Protein AF-A0A8D8I9Q1-F1 (afdb_monomer)

Foldseek 3Di:
DQWAWEAFLVGDIDIGDVLLLVLQPQVVCCCPVVVPDRDDPDYHYDNLGHPVLVVLSSVVSVVCSPPDDPDPVCPPDPPDPVPDDPVVVVSCPDDPVSNVSNCVSCVSRVNVVSND

Radius of gyration: 14.46 Å; Cα contacts (8 Å, |Δi|>4): 130; chains: 1; bounding box: 32×29×38 Å

Sequence (116 aa):
MPNIKLQSSDGEVFDTDVQIAKCSGTIKTMLEDLGMDEGEDEVVPLPNVNSAILRKVLQWATYHKDDPAPAEDDENKEKRTDDISSWDADFLKVDQGTLFELILAANYLDIKGLLD

Mean predicted aligned error: 5.94 Å

Solvent-accessible surface area (backbone atoms only — not comparable to full-atom values): 6845 Å² total; per-residue (Å²): 129,58,47,43,37,39,25,23,50,79,64,49,72,44,82,41,48,44,68,38,49,45,51,20,49,51,54,34,49,47,40,70,73,68,63,57,61,84,66,60,93,62,65,50,77,37,76,84,32,43,50,75,53,47,54,50,52,51,53,52,26,59,72,51,56,83,55,81,77,80,59,87,79,58,83,79,55,87,81,52,89,83,76,62,51,75,65,54,57,58,70,66,69,60,57,73,66,60,51,52,51,44,42,54,39,20,61,72,34,41,21,62,86,72,57,109

Nearest PDB structures (foldseek):
  5k35-assembly1_B  TM=9.640E-01  e=8.794E-14  Homo sapiens
  8ubt-assembly1_B  TM=9.624E-01  e=1.619E-13  Homo sapiens
  9jkb-assembly1_B  TM=9.336E-01  e=8.419E-13  Homo sapiens
  8ubu-assembly1_G  TM=9.428E-01  e=3.283E-11  Homo sapiens
  5xyl-assembly1_A  TM=7.711E-01  e=1.372E-12  Homo sapiens

InterPro domains:
  IPR001232 S-phase kinase-associated protein 1-like [SM00512] (1-111)
  IPR011333 SKP1/BTB/POZ domain superfamily [G3DSA:3.30.710.10] (2-116)
  IPR011333 SKP1/BTB/POZ domain superfamily [SSF54695] (3-69)
  IPR016073 SKP1 component, POZ domain [PF03931] (3-66)
  IPR016897 S-phase kinase-associated protein 1 [PIRSF028729] (3-116)
  IPR016897 S-phase kinase-associated protein 1 [PTHR11165] (4-116)
  IPR036296 SKP1-like, dimerisation domain superfamily [SSF81382] (81-116)

Organism: Culex pipiens (NCBI:txid7175)

Structure (mmCIF, N/CA/C/O backbone):
data_AF-A0A8D8I9Q1-F1
#
_entry.id   AF-A0A8D8I9Q1-F1
#
loop_
_atom_site.group_PDB
_atom_site.id
_atom_site.type_symbol
_atom_site.label_atom_id
_atom_site.label_alt_id
_atom_site.label_comp_id
_atom_site.label_asym_id
_atom_site.label_entity_id
_atom_site.label_seq_id
_atom_site.pdbx_PDB_ins_code
_atom_site.Cartn_x
_atom_site.Cartn_y
_atom_site.Cartn_z
_atom_site.occupancy
_atom_site.B_iso_or_equiv
_atom_site.auth_seq_id
_atom_site.auth_comp_id
_atom_site.auth_asym_id
_atom_site.auth_atom_id
_atom_site.pdbx_PDB_model_num
ATOM 1 N N . MET A 1 1 ? 5.172 -12.129 15.435 1.00 65.06 1 MET A N 1
ATOM 2 C CA . MET A 1 1 ? 5.193 -10.668 15.249 1.00 65.06 1 MET A CA 1
ATOM 3 C C . MET A 1 1 ? 3.744 -10.209 15.291 1.00 65.06 1 MET A C 1
ATOM 5 O O . MET A 1 1 ? 2.887 -11.054 15.040 1.00 65.06 1 MET A O 1
ATOM 9 N N . PRO A 1 2 ? 3.455 -8.986 15.749 1.00 84.94 2 PRO A N 1
ATOM 10 C CA . PRO A 1 2 ? 2.087 -8.481 15.788 1.00 84.94 2 PRO A CA 1
ATOM 11 C C . PRO A 1 2 ? 1.527 -8.386 14.364 1.00 84.94 2 PRO A C 1
ATOM 13 O O . PRO A 1 2 ? 2.232 -7.965 13.445 1.00 84.94 2 PRO A O 1
ATOM 16 N N . ASN A 1 3 ? 0.272 -8.794 14.198 1.00 88.69 3 ASN A N 1
ATOM 17 C CA . ASN A 1 3 ? -0.426 -8.798 12.918 1.00 88.69 3 ASN A CA 1
ATOM 18 C C . ASN A 1 3 ? -1.622 -7.845 12.952 1.00 88.69 3 ASN A C 1
ATOM 20 O O . ASN A 1 3 ? -2.178 -7.574 14.015 1.00 88.69 3 ASN A O 1
ATOM 24 N N . ILE A 1 4 ? -2.028 -7.383 11.773 1.00 90.31 4 ILE A N 1
ATOM 25 C CA . ILE A 1 4 ? -3.197 -6.536 11.548 1.00 90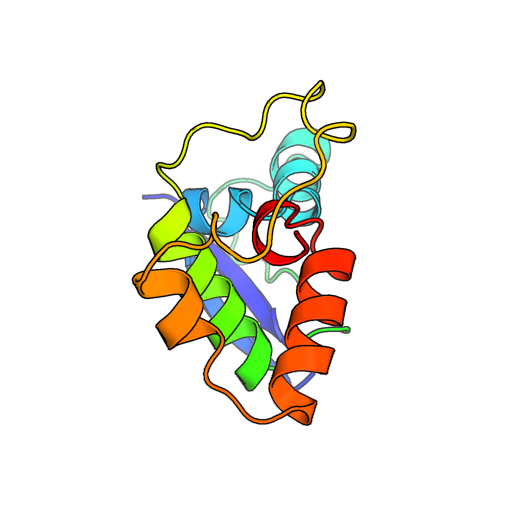.31 4 ILE A CA 1
ATOM 26 C C . ILE A 1 4 ? -4.036 -7.094 10.397 1.00 90.31 4 ILE A C 1
ATOM 28 O O . ILE A 1 4 ? -3.504 -7.628 9.419 1.00 90.31 4 ILE A O 1
ATOM 32 N N . LYS A 1 5 ? -5.361 -6.957 10.509 1.00 93.38 5 LYS A N 1
ATOM 33 C CA . LYS A 1 5 ? -6.313 -7.351 9.468 1.00 93.38 5 LYS A CA 1
ATOM 34 C C . LYS A 1 5 ? -6.717 -6.136 8.643 1.00 93.38 5 LYS A C 1
ATOM 36 O O . LYS A 1 5 ? -7.326 -5.211 9.166 1.00 93.38 5 LYS A O 1
ATOM 41 N N . LEU A 1 6 ? -6.420 -6.157 7.348 1.00 94.81 6 LEU A N 1
ATOM 42 C CA . LEU A 1 6 ? -6.807 -5.118 6.392 1.00 94.81 6 LEU A CA 1
ATOM 43 C C . LEU A 1 6 ? -7.907 -5.655 5.477 1.00 94.81 6 LEU A C 1
ATOM 45 O O . LEU A 1 6 ? -7.719 -6.690 4.844 1.00 94.81 6 LEU A O 1
ATOM 49 N N . GLN A 1 7 ? -9.042 -4.971 5.372 1.00 96.88 7 GLN A N 1
ATOM 50 C CA . GLN A 1 7 ? -10.121 -5.352 4.460 1.00 96.88 7 GLN A CA 1
ATOM 51 C C . GLN A 1 7 ? -10.133 -4.461 3.225 1.00 96.88 7 GLN A C 1
ATOM 53 O O . GLN A 1 7 ? -10.308 -3.253 3.317 1.00 96.88 7 GLN A O 1
ATOM 58 N N . SER A 1 8 ? -9.986 -5.083 2.064 1.00 98.12 8 SER A N 1
ATOM 59 C CA . SER A 1 8 ? -10.133 -4.441 0.757 1.00 98.12 8 SER A CA 1
ATOM 60 C C . SER A 1 8 ? -11.577 -4.010 0.464 1.00 98.12 8 SER A C 1
ATOM 62 O O . SER A 1 8 ? -12.531 -4.467 1.097 1.00 98.12 8 SER A O 1
ATOM 64 N N . SER A 1 9 ? -11.752 -3.141 -0.529 1.00 97.81 9 SER A N 1
ATOM 65 C CA . SER A 1 9 ? -13.052 -2.585 -0.926 1.00 97.81 9 SER A CA 1
ATOM 66 C C . SER A 1 9 ? -14.051 -3.617 -1.464 1.00 97.81 9 SER A C 1
ATOM 68 O O . SER A 1 9 ? -15.260 -3.418 -1.364 1.00 97.81 9 SER A O 1
ATOM 70 N N . ASP A 1 10 ? -13.559 -4.735 -1.994 1.00 97.94 10 ASP A N 1
ATOM 71 C CA . ASP A 1 10 ? -14.319 -5.903 -2.446 1.00 97.94 10 ASP A CA 1
ATOM 72 C C . ASP A 1 10 ? -14.473 -6.982 -1.356 1.00 97.94 10 ASP A C 1
ATOM 74 O O . ASP A 1 10 ? -15.039 -8.048 -1.601 1.00 97.94 10 ASP A O 1
ATOM 78 N N . GLY A 1 11 ? -14.049 -6.680 -0.125 1.00 96.75 11 GLY A N 1
ATOM 79 C CA . GLY A 1 11 ? -14.370 -7.441 1.079 1.00 96.75 11 GLY A CA 1
ATOM 80 C C . GLY A 1 11 ? -13.364 -8.524 1.465 1.00 96.75 11 GLY A C 1
ATOM 81 O O . GLY A 1 11 ? -13.543 -9.128 2.525 1.00 96.75 11 GLY A O 1
ATOM 82 N N . GLU A 1 12 ? -12.308 -8.760 0.678 1.00 98.06 12 GLU A N 1
ATOM 83 C CA . GLU A 1 12 ? -11.232 -9.689 1.052 1.00 98.06 12 GLU A CA 1
ATOM 84 C C . GLU A 1 12 ? -10.414 -9.116 2.217 1.00 98.06 12 GLU A C 1
ATOM 86 O O . GLU A 1 12 ? -10.042 -7.938 2.204 1.00 98.06 12 GLU A O 1
ATOM 91 N N . VAL A 1 13 ? -10.130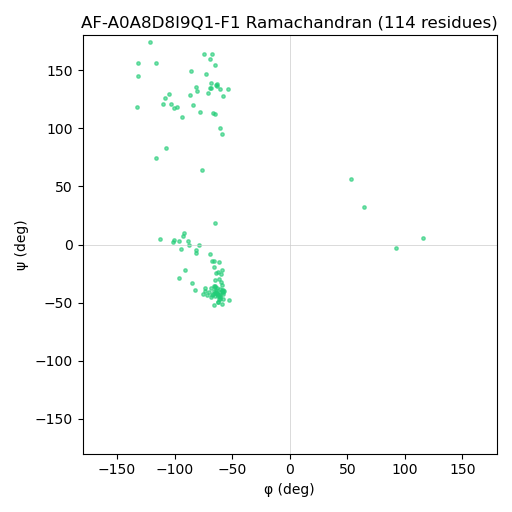 -9.958 3.213 1.00 96.88 13 VAL A N 1
ATOM 92 C CA . VAL A 1 13 ? -9.357 -9.605 4.409 1.00 96.88 13 VAL A CA 1
ATOM 93 C C . VAL A 1 13 ? -7.950 -10.187 4.312 1.00 96.88 13 VAL A C 1
ATOM 95 O O . VAL A 1 13 ? -7.777 -11.383 4.080 1.00 96.88 13 VAL A O 1
ATOM 98 N N . PHE A 1 14 ? -6.955 -9.337 4.536 1.00 96.25 14 PHE A N 1
ATOM 99 C CA . PHE A 1 14 ? -5.535 -9.648 4.515 1.00 96.25 14 PHE A CA 1
ATOM 100 C C . PHE A 1 14 ? -4.991 -9.586 5.937 1.00 96.25 14 PHE A C 1
ATOM 102 O O . PHE A 1 14 ? -5.064 -8.545 6.583 1.00 96.25 14 PHE A O 1
ATOM 109 N N . ASP A 1 15 ? -4.445 -10.700 6.411 1.00 94.25 15 ASP A N 1
ATOM 110 C CA . ASP A 1 15 ? -3.728 -10.786 7.683 1.00 94.25 15 ASP A CA 1
ATOM 111 C C . ASP A 1 15 ? -2.233 -10.571 7.400 1.00 94.25 15 ASP A C 1
ATOM 113 O O . ASP A 1 15 ? -1.606 -11.385 6.714 1.00 94.25 15 ASP A O 1
ATOM 117 N N . THR A 1 16 ? -1.689 -9.431 7.832 1.00 92.19 16 THR A N 1
ATOM 118 C CA . THR A 1 16 ? -0.313 -9.011 7.526 1.00 92.19 16 THR A CA 1
ATOM 119 C C . THR A 1 16 ? 0.426 -8.550 8.774 1.00 92.19 16 THR A C 1
ATOM 121 O O . THR A 1 16 ? -0.176 -8.109 9.748 1.00 92.19 16 THR A O 1
ATOM 124 N N . ASP A 1 17 ? 1.753 -8.619 8.729 1.00 92.56 17 ASP A N 1
ATOM 125 C CA . ASP A 1 17 ? 2.620 -8.112 9.789 1.00 92.56 17 ASP A CA 1
ATOM 126 C C . ASP A 1 17 ? 2.475 -6.589 9.936 1.00 92.56 17 ASP A C 1
ATOM 128 O O . ASP A 1 17 ? 2.448 -5.857 8.938 1.00 92.56 17 ASP A O 1
ATOM 132 N N . VAL A 1 18 ? 2.419 -6.103 11.176 1.00 90.19 18 VAL A N 1
ATOM 133 C CA . VAL A 1 18 ? 2.310 -4.669 11.481 1.00 90.19 18 VAL A CA 1
ATOM 134 C C . VAL A 1 18 ? 3.480 -3.870 10.902 1.00 90.19 18 VAL A C 1
ATOM 136 O O . VAL A 1 18 ? 3.269 -2.754 10.440 1.00 90.19 18 VAL A O 1
ATOM 139 N N . GLN A 1 19 ? 4.698 -4.414 10.860 1.00 89.69 19 GLN A N 1
ATOM 140 C CA . GLN A 1 19 ? 5.851 -3.722 10.271 1.00 89.69 19 GLN A CA 1
ATOM 141 C C . GLN A 1 19 ? 5.676 -3.509 8.765 1.00 89.69 19 GLN A C 1
ATOM 143 O O . GLN A 1 19 ? 6.030 -2.453 8.256 1.00 89.69 19 GLN A O 1
ATOM 148 N N . ILE A 1 20 ? 5.071 -4.474 8.066 1.00 92.75 20 ILE A N 1
ATOM 149 C CA . ILE A 1 20 ? 4.730 -4.332 6.643 1.00 92.75 20 ILE A CA 1
ATOM 150 C C . ILE A 1 20 ? 3.632 -3.275 6.481 1.00 92.75 20 ILE A C 1
ATOM 152 O O . ILE A 1 20 ? 3.711 -2.415 5.608 1.00 92.75 20 ILE A O 1
ATOM 156 N N . ALA A 1 21 ? 2.614 -3.305 7.343 1.00 92.00 21 ALA A N 1
ATOM 157 C CA . ALA A 1 21 ? 1.522 -2.338 7.296 1.00 92.00 21 ALA A CA 1
ATOM 158 C C . ALA A 1 21 ? 1.987 -0.900 7.606 1.00 92.00 21 ALA A C 1
ATOM 160 O O . ALA A 1 21 ? 1.457 0.049 7.034 1.00 92.00 21 ALA A O 1
ATOM 161 N N . LYS A 1 22 ? 3.020 -0.730 8.442 1.00 90.25 22 LYS A N 1
ATOM 162 C CA . LYS A 1 22 ? 3.630 0.567 8.783 1.00 90.25 22 LYS A CA 1
ATOM 163 C C . LYS A 1 22 ? 4.401 1.232 7.636 1.00 90.25 22 LYS A C 1
ATOM 165 O O . LYS A 1 22 ? 4.759 2.400 7.773 1.00 90.25 22 LYS A O 1
ATOM 170 N N . CYS A 1 23 ? 4.604 0.554 6.502 1.00 90.81 23 CYS A N 1
ATOM 171 C CA . CYS A 1 23 ? 5.033 1.215 5.263 1.00 90.81 23 CYS A CA 1
ATOM 172 C C . CYS A 1 23 ? 3.996 2.235 4.759 1.00 90.81 23 CYS A C 1
ATOM 174 O O . CYS A 1 23 ? 4.351 3.150 4.022 1.00 90.81 23 CYS A O 1
ATOM 176 N N . SER A 1 24 ? 2.725 2.082 5.146 1.00 92.62 24 SER A N 1
ATOM 177 C CA . SER A 1 24 ? 1.677 3.080 4.933 1.00 92.62 24 SER A CA 1
ATOM 178 C C . SER A 1 24 ? 1.713 4.120 6.047 1.00 92.62 24 SER A C 1
ATOM 180 O O . SER A 1 24 ? 1.484 3.787 7.213 1.00 92.62 24 SER A O 1
ATOM 182 N N . GLY A 1 25 ? 1.925 5.390 5.688 1.00 91.31 25 GLY A N 1
ATOM 183 C CA . GLY A 1 25 ? 1.825 6.505 6.631 1.00 91.31 25 GLY A CA 1
ATOM 184 C C . GLY A 1 25 ? 0.441 6.579 7.279 1.00 91.31 25 GLY A C 1
ATOM 185 O O . GLY A 1 25 ? 0.327 6.744 8.491 1.00 91.31 25 GLY A O 1
ATOM 186 N N . THR A 1 26 ? -0.611 6.311 6.499 1.00 90.94 26 THR A N 1
ATOM 187 C CA . THR A 1 26 ? -1.998 6.301 6.990 1.00 90.94 26 THR A CA 1
ATOM 188 C C . THR A 1 26 ? -2.225 5.225 8.057 1.00 90.94 26 THR A C 1
ATOM 190 O O . THR A 1 26 ? -2.760 5.523 9.126 1.00 90.94 26 THR A O 1
ATOM 193 N N . ILE A 1 27 ? -1.801 3.979 7.805 1.00 90.25 27 ILE A N 1
ATOM 194 C CA . ILE A 1 27 ? -1.957 2.882 8.776 1.00 90.25 27 ILE A CA 1
ATOM 195 C C . ILE A 1 27 ? -1.055 3.107 9.992 1.00 90.25 27 ILE A C 1
ATOM 197 O O . ILE A 1 27 ? -1.467 2.850 11.121 1.00 90.25 27 ILE A O 1
ATOM 201 N N . LYS A 1 28 ? 0.160 3.627 9.791 1.00 89.75 28 LYS A N 1
ATOM 202 C CA . LYS A 1 28 ? 1.066 3.967 10.888 1.00 89.75 28 LYS A CA 1
ATOM 203 C C . LYS A 1 28 ? 0.436 4.987 11.841 1.00 89.75 28 LYS A C 1
ATOM 205 O O . LYS A 1 28 ? 0.383 4.720 13.037 1.00 89.75 28 LYS A O 1
ATOM 210 N N . THR A 1 29 ? -0.087 6.098 11.319 1.00 88.88 29 THR A N 1
ATOM 211 C CA . THR A 1 29 ? -0.815 7.109 12.104 1.00 88.88 29 THR A CA 1
ATOM 212 C C . THR A 1 29 ? -2.022 6.499 12.814 1.00 88.88 29 THR A C 1
ATOM 214 O O . THR A 1 29 ? -2.241 6.763 13.990 1.00 88.88 29 THR A O 1
ATOM 217 N N . MET A 1 30 ? -2.780 5.630 12.141 1.00 86.38 30 MET A N 1
ATOM 218 C CA . MET A 1 30 ? -3.924 4.940 12.742 1.00 86.38 30 MET A CA 1
ATOM 219 C C . MET A 1 30 ? -3.524 4.073 13.947 1.00 86.38 30 MET A C 1
ATOM 221 O O . MET A 1 30 ? -4.183 4.128 14.980 1.00 86.38 30 MET A O 1
ATOM 225 N N . LEU A 1 31 ? -2.432 3.314 13.845 1.00 85.25 31 LEU A N 1
ATOM 226 C CA . LEU A 1 31 ? -1.944 2.464 14.934 1.00 85.25 31 LEU A CA 1
ATOM 227 C C . LEU A 1 31 ? -1.330 3.270 16.088 1.00 85.25 31 LEU A C 1
ATOM 229 O O . LEU A 1 31 ? -1.578 2.968 17.251 1.00 85.25 31 LEU A O 1
ATOM 233 N N . GLU A 1 32 ? -0.521 4.285 15.776 1.00 84.50 32 GLU A N 1
ATOM 234 C CA . GLU A 1 32 ? 0.262 5.024 16.776 1.00 84.50 32 GLU A CA 1
ATOM 235 C C . GLU A 1 32 ? -0.557 6.116 17.484 1.00 84.50 32 GLU A C 1
ATOM 237 O O . GLU A 1 32 ? -0.434 6.266 18.701 1.00 84.50 32 GLU A O 1
ATOM 242 N N . ASP A 1 33 ? -1.433 6.829 16.765 1.00 75.75 33 ASP A N 1
ATOM 243 C CA . ASP A 1 33 ? -2.150 7.992 17.308 1.00 75.75 33 ASP A CA 1
ATOM 244 C C . ASP A 1 33 ? -3.552 7.653 17.833 1.00 75.75 33 ASP A C 1
ATOM 246 O O . ASP A 1 33 ? -4.042 8.323 18.747 1.00 75.75 33 ASP A O 1
ATOM 250 N N . LEU A 1 34 ? -4.216 6.628 17.279 1.00 69.69 34 LEU A N 1
ATOM 251 C CA . LEU A 1 34 ? -5.563 6.223 17.715 1.00 69.69 34 LEU A CA 1
ATOM 252 C C . LEU A 1 34 ? -5.551 5.098 18.755 1.00 69.69 34 LEU A C 1
ATOM 254 O O . LEU A 1 34 ? -6.611 4.752 19.274 1.00 69.69 34 LEU A O 1
ATOM 258 N N . GLY A 1 35 ? -4.372 4.563 19.090 1.00 67.19 35 GLY A N 1
ATOM 259 C CA . GLY A 1 35 ? -4.211 3.550 20.132 1.00 67.19 35 GLY A CA 1
ATOM 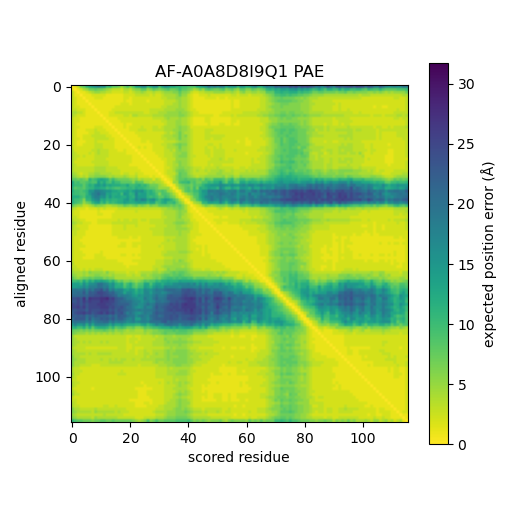260 C C . GLY A 1 35 ? -4.902 2.226 19.809 1.00 67.19 35 GLY A C 1
ATOM 261 O O . GLY A 1 35 ? -5.393 1.572 20.725 1.00 67.19 35 GLY A O 1
ATOM 262 N N . MET A 1 36 ? -4.977 1.849 18.527 1.00 67.06 36 MET A N 1
ATOM 263 C CA . MET A 1 36 ? -5.426 0.510 18.146 1.00 67.06 36 MET A CA 1
ATOM 264 C C . MET A 1 36 ? -4.387 -0.505 18.628 1.00 67.06 36 MET A C 1
ATOM 266 O O . MET A 1 36 ? -3.248 -0.504 18.157 1.00 67.06 36 MET A O 1
ATOM 270 N N . ASP A 1 37 ? -4.774 -1.337 19.595 1.00 62.91 37 ASP A N 1
ATOM 271 C CA . ASP A 1 37 ? -3.874 -2.307 20.210 1.00 62.91 37 ASP A CA 1
ATOM 272 C C . ASP A 1 37 ? -3.494 -3.418 19.218 1.00 62.91 37 ASP A C 1
ATOM 274 O O . ASP A 1 37 ? -4.330 -4.003 18.521 1.00 62.91 37 ASP A O 1
ATOM 278 N N . GLU A 1 38 ? -2.198 -3.735 19.178 1.00 60.84 38 GLU A N 1
ATOM 279 C CA . GLU A 1 38 ? -1.648 -4.838 18.394 1.00 60.84 38 GLU A CA 1
ATOM 280 C C . GLU A 1 38 ? -2.265 -6.172 18.861 1.00 60.84 38 GLU A C 1
ATOM 282 O O . GLU A 1 38 ? -1.842 -6.753 19.861 1.00 60.84 38 GLU A O 1
ATOM 287 N N . GLY A 1 39 ? -3.259 -6.683 18.128 1.00 55.12 39 GLY A N 1
ATOM 288 C CA . GLY A 1 39 ? -3.875 -7.987 18.393 1.00 55.12 39 GLY A CA 1
ATOM 289 C C . GLY A 1 39 ? -5.351 -7.971 18.791 1.00 55.12 39 GLY A C 1
ATOM 290 O O . GLY A 1 39 ? -5.887 -9.044 19.076 1.00 55.12 39 GLY A O 1
ATOM 291 N N . GLU A 1 40 ? -6.033 -6.822 18.777 1.00 59.88 40 GLU A N 1
ATOM 292 C CA . GLU A 1 40 ? -7.495 -6.850 18.699 1.00 59.88 40 GLU A CA 1
ATOM 293 C C . GLU A 1 40 ? -7.912 -7.362 17.309 1.00 59.88 40 GLU A C 1
ATOM 295 O O . GLU A 1 40 ? -7.313 -7.014 16.294 1.00 59.88 40 GLU A O 1
ATOM 300 N N . ASP A 1 41 ? -8.940 -8.216 17.242 1.00 64.25 41 ASP A N 1
ATOM 301 C CA . ASP A 1 41 ? -9.498 -8.779 15.997 1.00 64.25 41 ASP A CA 1
ATOM 302 C C . ASP A 1 41 ? -10.151 -7.712 15.080 1.00 64.25 41 ASP A C 1
ATOM 304 O O . ASP A 1 41 ? -10.956 -8.036 14.201 1.00 64.25 41 ASP A O 1
ATOM 308 N N . GLU A 1 42 ? -9.829 -6.435 15.290 1.00 79.19 42 GLU A N 1
ATOM 309 C CA . GLU A 1 42 ? -10.361 -5.307 14.555 1.00 79.19 42 GLU A CA 1
ATOM 310 C C . GLU A 1 42 ? -9.804 -5.285 13.130 1.00 79.19 42 GLU A C 1
ATOM 312 O O . GLU A 1 42 ? -8.610 -5.438 12.863 1.00 79.19 42 GLU A O 1
ATOM 317 N N . VAL A 1 43 ? -10.725 -5.146 12.184 1.00 89.31 43 VAL A N 1
ATOM 318 C CA . VAL A 1 43 ? -10.430 -5.165 10.759 1.00 89.31 43 VAL A CA 1
ATOM 319 C C . VAL A 1 43 ? -10.408 -3.726 10.276 1.00 89.31 43 VAL A C 1
ATOM 321 O O . VAL A 1 43 ? -11.434 -3.053 10.327 1.00 89.31 43 VAL A O 1
ATOM 324 N N . VAL A 1 44 ? -9.261 -3.265 9.780 1.00 91.81 44 VAL A N 1
ATOM 325 C CA . VAL A 1 44 ? -9.108 -1.928 9.199 1.00 91.81 44 VAL A CA 1
ATOM 326 C C . VAL A 1 44 ? -9.684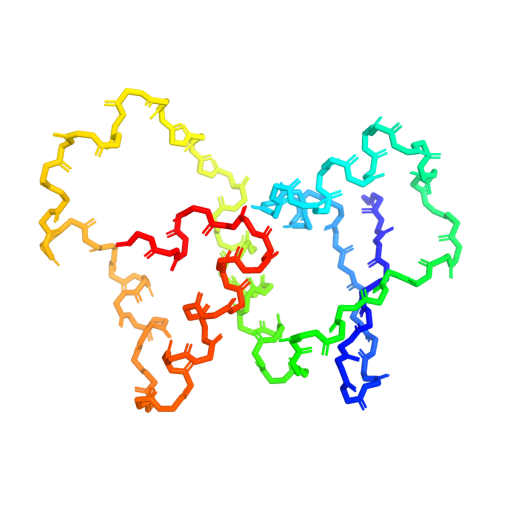 -1.926 7.781 1.00 91.81 44 VAL A C 1
ATOM 328 O O . VAL A 1 44 ? -9.132 -2.596 6.902 1.00 91.81 44 VAL A O 1
ATOM 331 N N . PRO A 1 45 ? -10.778 -1.193 7.511 1.00 94.50 45 PRO A N 1
ATOM 332 C CA . PRO A 1 45 ? -11.359 -1.140 6.179 1.00 94.50 45 PRO A CA 1
ATOM 333 C C . PRO A 1 45 ? -10.596 -0.159 5.280 1.00 94.50 45 PRO A C 1
ATOM 335 O O . PRO A 1 45 ? -10.371 0.995 5.638 1.00 94.50 45 PRO A O 1
ATOM 338 N N . LEU A 1 46 ? -10.267 -0.601 4.067 1.00 96.06 46 LEU A N 1
ATOM 339 C CA . LEU A 1 46 ? -9.600 0.163 3.012 1.00 96.06 46 LEU A CA 1
ATOM 340 C C . LEU A 1 46 ? -10.541 0.296 1.798 1.00 96.06 46 LEU A C 1
ATOM 342 O O . LEU A 1 46 ? -10.346 -0.361 0.773 1.00 96.06 46 LEU A O 1
ATOM 346 N N . PRO A 1 47 ? -11.585 1.145 1.877 1.00 95.62 47 PRO A N 1
ATOM 347 C CA . PRO A 1 47 ? -12.655 1.211 0.874 1.00 95.62 47 PRO A CA 1
ATOM 348 C C . PRO A 1 47 ? -12.201 1.689 -0.512 1.00 95.62 47 PRO A C 1
ATOM 350 O O . PRO A 1 47 ? -12.938 1.524 -1.481 1.00 95.62 47 PRO A O 1
ATOM 353 N N . ASN A 1 48 ? -11.002 2.265 -0.623 1.00 94.88 48 ASN A N 1
ATOM 354 C CA . ASN A 1 48 ? -10.466 2.796 -1.877 1.00 94.88 48 ASN A CA 1
ATOM 355 C C . ASN A 1 48 ? -9.464 1.856 -2.565 1.00 94.88 48 ASN A C 1
ATOM 357 O O . ASN A 1 48 ? -8.894 2.232 -3.585 1.00 94.88 48 ASN A O 1
ATOM 361 N N . VAL A 1 49 ? -9.236 0.650 -2.030 1.00 97.31 49 VAL A N 1
ATOM 362 C CA . VAL A 1 49 ? -8.265 -0.307 -2.583 1.00 97.31 49 VAL A CA 1
ATOM 363 C C . VAL A 1 49 ? -8.908 -1.685 -2.691 1.00 97.31 49 VAL A C 1
ATOM 365 O O . VAL A 1 49 ? -9.307 -2.267 -1.686 1.00 97.31 49 VAL A O 1
ATOM 368 N N . ASN A 1 50 ? -9.008 -2.214 -3.912 1.00 98.12 50 ASN A N 1
ATOM 369 C CA . ASN A 1 50 ? -9.494 -3.577 -4.137 1.00 98.12 50 ASN A CA 1
ATOM 370 C C . ASN A 1 50 ? -8.432 -4.623 -3.741 1.00 98.12 50 ASN A C 1
ATOM 372 O O . ASN A 1 50 ? -7.247 -4.313 -3.594 1.00 98.12 50 ASN A O 1
ATOM 376 N N . SER A 1 51 ? -8.850 -5.874 -3.592 1.00 98.31 51 SER A N 1
ATOM 377 C CA . SER A 1 51 ? -8.003 -6.993 -3.178 1.00 98.31 51 SER A CA 1
ATOM 378 C C . SER A 1 51 ? -6.781 -7.225 -4.076 1.00 98.31 51 SER A C 1
ATOM 380 O O . SER A 1 51 ? -5.683 -7.495 -3.578 1.00 98.31 51 SER A O 1
ATOM 382 N N . ALA A 1 52 ? -6.935 -7.101 -5.397 1.00 98.12 52 ALA A N 1
ATOM 383 C CA . ALA A 1 52 ? -5.860 -7.328 -6.361 1.00 98.12 52 ALA A CA 1
ATOM 384 C C . ALA A 1 52 ? -4.731 -6.300 -6.198 1.00 98.12 52 ALA A C 1
ATOM 386 O O . ALA A 1 52 ? -3.549 -6.660 -6.204 1.00 98.12 52 ALA A O 1
ATOM 387 N N . ILE A 1 53 ? -5.098 -5.037 -5.992 1.00 98.44 53 ILE A N 1
ATOM 388 C CA . ILE A 1 53 ? -4.158 -3.937 -5.783 1.00 98.44 53 ILE A CA 1
ATOM 389 C C . ILE A 1 53 ? -3.562 -3.993 -4.383 1.00 98.44 53 ILE A C 1
ATOM 391 O O . ILE A 1 53 ? -2.345 -3.886 -4.247 1.00 98.44 53 ILE A O 1
ATOM 395 N N . LEU A 1 54 ? -4.369 -4.269 -3.356 1.00 98.19 54 LEU A N 1
ATOM 396 C CA . LEU A 1 54 ? -3.881 -4.400 -1.984 1.00 98.19 54 LEU A CA 1
ATOM 397 C C . LEU A 1 54 ? -2.826 -5.509 -1.863 1.00 98.19 54 LEU A C 1
ATOM 399 O O . LEU A 1 54 ? -1.804 -5.321 -1.210 1.00 98.19 54 LEU A O 1
ATOM 403 N N . ARG A 1 55 ? -3.001 -6.635 -2.567 1.00 98.19 55 ARG A N 1
ATOM 404 C CA . ARG A 1 55 ? -2.002 -7.715 -2.607 1.00 98.19 55 ARG A CA 1
ATOM 405 C C . ARG A 1 55 ? -0.660 -7.252 -3.180 1.00 98.19 55 ARG A C 1
ATOM 407 O O . ARG A 1 55 ? 0.386 -7.631 -2.658 1.00 98.19 55 ARG A O 1
ATOM 414 N N . LYS A 1 56 ? -0.682 -6.436 -4.236 1.00 97.94 56 LYS A N 1
ATOM 415 C CA . LYS A 1 56 ? 0.533 -5.862 -4.834 1.00 97.94 56 LYS A CA 1
ATOM 416 C C . LYS A 1 56 ? 1.176 -4.820 -3.926 1.00 97.94 56 LYS A C 1
ATOM 418 O O . LYS A 1 56 ? 2.391 -4.841 -3.769 1.00 97.94 56 LYS A O 1
ATOM 423 N N . VAL A 1 57 ? 0.378 -3.970 -3.285 1.00 97.69 57 VAL A N 1
ATOM 424 C CA . VAL A 1 57 ? 0.867 -3.011 -2.286 1.00 97.69 57 VAL A CA 1
ATOM 425 C C . VAL A 1 57 ? 1.573 -3.739 -1.141 1.00 97.69 57 VAL A C 1
ATOM 427 O O . VAL A 1 57 ? 2.699 -3.392 -0.800 1.00 97.69 57 VAL A O 1
ATOM 430 N N . LEU A 1 58 ? 0.971 -4.801 -0.596 1.00 97.31 58 LEU A N 1
ATOM 431 C CA . LEU A 1 58 ? 1.585 -5.604 0.465 1.00 97.31 58 LEU A CA 1
ATOM 432 C C . LEU A 1 58 ? 2.853 -6.326 -0.005 1.00 97.31 58 LEU A C 1
ATOM 434 O O . LEU A 1 58 ? 3.811 -6.432 0.758 1.00 97.31 58 LEU A O 1
ATOM 438 N N . GLN A 1 59 ? 2.897 -6.790 -1.256 1.00 97.25 59 GLN A N 1
ATOM 439 C CA . GLN A 1 59 ? 4.112 -7.354 -1.848 1.00 97.25 59 GLN A CA 1
ATOM 440 C C . GLN A 1 59 ? 5.243 -6.316 -1.898 1.00 97.25 59 GLN A C 1
ATOM 442 O O . GLN A 1 59 ? 6.363 -6.628 -1.497 1.00 97.25 59 GLN A O 1
ATOM 447 N N . TRP A 1 60 ? 4.947 -5.098 -2.359 1.00 96.62 60 TRP A N 1
ATOM 448 C CA . TRP A 1 60 ? 5.908 -3.995 -2.402 1.00 96.62 60 TRP A CA 1
ATOM 449 C C . TRP A 1 60 ? 6.395 -3.618 -1.003 1.00 96.62 60 TRP A C 1
ATOM 451 O O . TRP A 1 60 ? 7.600 -3.603 -0.758 1.00 96.62 60 TRP A O 1
ATOM 461 N N . ALA A 1 61 ? 5.466 -3.431 -0.062 1.00 95.31 61 ALA A N 1
ATOM 462 C CA . ALA A 1 61 ? 5.775 -3.102 1.325 1.00 95.31 61 ALA A CA 1
ATOM 463 C C . ALA A 1 61 ? 6.625 -4.188 1.998 1.00 95.31 61 ALA A C 1
ATOM 465 O O . ALA A 1 61 ? 7.554 -3.885 2.733 1.00 95.31 61 ALA A O 1
ATOM 466 N N . THR A 1 62 ? 6.369 -5.467 1.708 1.00 95.12 62 THR A N 1
ATOM 467 C CA . THR A 1 62 ? 7.168 -6.575 2.257 1.00 95.12 62 THR A CA 1
ATOM 468 C C . THR A 1 62 ? 8.623 -6.516 1.803 1.00 95.12 62 THR A C 1
ATOM 470 O O . THR A 1 62 ? 9.509 -6.858 2.585 1.00 95.12 62 THR A O 1
ATOM 473 N N . TYR A 1 63 ? 8.868 -6.115 0.553 1.00 94.62 63 TYR A N 1
ATOM 474 C CA . TYR A 1 63 ? 10.218 -5.996 0.009 1.00 94.62 63 TYR A CA 1
ATOM 475 C C . TYR A 1 63 ? 10.954 -4.769 0.569 1.00 94.62 63 TYR A C 1
ATOM 477 O O . TYR A 1 63 ? 12.121 -4.888 0.922 1.00 94.62 63 TYR A O 1
ATOM 485 N N . HIS A 1 64 ? 10.254 -3.640 0.725 1.00 91.25 64 HIS A N 1
ATOM 486 C CA . HIS A 1 64 ? 10.833 -2.346 1.121 1.00 91.25 64 HIS A CA 1
ATOM 487 C C . HIS A 1 64 ? 10.743 -2.037 2.624 1.00 91.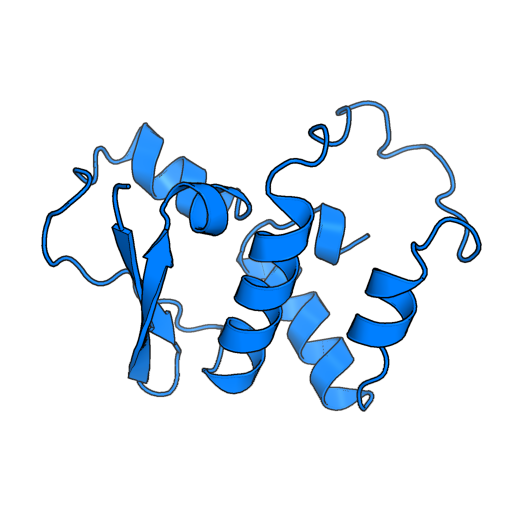25 64 HIS A C 1
ATOM 489 O O . HIS A 1 64 ? 11.137 -0.960 3.059 1.00 91.25 64 HIS A O 1
ATOM 495 N N . LYS A 1 65 ? 10.222 -2.947 3.457 1.00 86.75 65 LYS A N 1
ATOM 496 C CA . LYS A 1 65 ? 10.028 -2.700 4.902 1.00 86.75 65 LYS A CA 1
ATOM 497 C C . LYS A 1 65 ? 11.315 -2.368 5.669 1.00 86.75 65 LYS A C 1
ATOM 499 O O . LYS A 1 65 ? 11.242 -1.756 6.730 1.00 86.75 65 LYS A O 1
ATOM 504 N N . ASP A 1 66 ? 12.460 -2.823 5.163 1.00 86.50 66 ASP A N 1
ATOM 505 C CA . ASP A 1 66 ? 13.777 -2.654 5.785 1.00 86.50 66 ASP A CA 1
ATOM 506 C C . ASP A 1 66 ? 14.589 -1.526 5.117 1.00 86.50 66 ASP A C 1
ATOM 508 O O . ASP A 1 66 ? 15.734 -1.272 5.506 1.00 86.50 66 ASP A O 1
ATOM 512 N N . ASP A 1 67 ? 14.010 -0.841 4.126 1.00 84.81 67 ASP A N 1
ATOM 513 C CA . ASP A 1 67 ? 14.670 0.260 3.439 1.00 84.81 67 ASP A CA 1
ATOM 514 C C . ASP A 1 67 ? 14.751 1.500 4.339 1.00 84.81 67 ASP A C 1
ATOM 516 O O . ASP A 1 67 ? 13.866 1.756 5.166 1.00 84.81 67 ASP A O 1
ATOM 520 N N . PRO A 1 68 ? 15.822 2.302 4.208 1.00 75.69 68 PRO A N 1
ATOM 521 C CA . PRO A 1 68 ? 15.928 3.546 4.948 1.00 75.69 68 PRO A CA 1
ATOM 522 C C . PRO A 1 68 ? 14.762 4.466 4.580 1.00 75.69 68 PRO A C 1
ATOM 524 O O . PRO A 1 68 ? 14.459 4.660 3.403 1.00 75.69 68 PRO A O 1
ATOM 527 N N . ALA A 1 69 ? 14.131 5.062 5.595 1.00 64.12 69 ALA A N 1
ATOM 528 C CA . ALA A 1 69 ? 13.068 6.030 5.373 1.00 64.12 69 ALA A CA 1
ATOM 529 C C . ALA A 1 69 ? 13.566 7.144 4.430 1.00 64.12 69 ALA A C 1
ATOM 531 O O . ALA A 1 69 ? 14.676 7.654 4.643 1.00 64.12 69 ALA A O 1
ATOM 532 N N . PRO A 1 70 ? 12.781 7.526 3.406 1.00 60.69 70 PRO A N 1
ATOM 533 C CA . PRO A 1 70 ? 13.162 8.610 2.516 1.00 60.69 70 PRO A CA 1
ATOM 534 C C . PRO A 1 70 ? 13.382 9.877 3.349 1.00 60.69 70 PRO A C 1
ATOM 536 O O . PRO A 1 70 ? 12.542 10.243 4.174 1.00 60.69 70 PRO A O 1
ATOM 539 N N . ALA A 1 71 ? 14.545 10.511 3.185 1.00 58.03 71 ALA A N 1
ATOM 540 C CA . ALA A 1 71 ? 14.856 11.748 3.890 1.00 58.03 71 ALA A CA 1
ATOM 541 C C . ALA A 1 71 ? 13.868 12.841 3.454 1.00 58.03 71 ALA A C 1
ATOM 543 O O . ALA A 1 71 ? 13.611 12.990 2.262 1.00 58.03 71 ALA A O 1
ATOM 544 N N . GLU A 1 72 ? 13.342 13.626 4.399 1.00 56.91 72 GLU A N 1
ATOM 545 C CA . GLU A 1 72 ? 12.359 14.684 4.099 1.00 56.91 72 GLU A CA 1
ATOM 546 C C . GLU A 1 72 ? 12.885 15.745 3.108 1.00 56.91 72 GLU A C 1
ATOM 548 O O . GLU A 1 72 ? 12.101 16.381 2.415 1.00 56.91 72 GLU A O 1
ATOM 553 N N . ASP A 1 73 ? 14.209 15.889 2.977 1.00 53.78 73 ASP A N 1
ATOM 554 C CA . ASP A 1 73 ? 14.866 16.806 2.031 1.00 53.78 73 ASP A CA 1
ATOM 555 C C . ASP A 1 73 ? 14.972 16.266 0.584 1.00 53.78 73 ASP A C 1
ATOM 557 O O . ASP A 1 73 ? 15.440 16.981 -0.307 1.00 53.78 73 ASP A O 1
ATOM 561 N N . ASP A 1 74 ? 14.568 15.018 0.315 1.00 55.28 74 ASP A N 1
ATOM 562 C CA . ASP A 1 74 ? 14.712 14.378 -1.007 1.00 55.28 74 ASP A CA 1
ATOM 563 C C . ASP A 1 74 ? 13.521 14.641 -1.952 1.00 55.28 74 ASP A C 1
ATOM 565 O O . ASP A 1 74 ? 13.504 14.164 -3.085 1.00 55.28 74 ASP A O 1
ATOM 569 N N . GLU A 1 75 ? 12.538 15.447 -1.529 1.00 55.19 75 GLU A N 1
ATOM 570 C CA . GLU A 1 75 ? 11.401 15.867 -2.371 1.00 55.19 75 GLU A CA 1
ATOM 571 C C . GLU A 1 75 ? 11.832 16.791 -3.533 1.00 55.19 75 GLU A C 1
ATOM 573 O O . GLU A 1 75 ? 11.075 17.004 -4.477 1.00 55.19 75 GLU A O 1
ATOM 578 N N . ASN A 1 76 ? 13.057 17.337 -3.487 1.00 52.97 76 ASN A N 1
ATOM 579 C CA . ASN A 1 76 ? 13.555 18.344 -4.434 1.00 52.97 76 ASN A CA 1
ATOM 580 C C . ASN A 1 76 ? 14.690 17.850 -5.351 1.00 52.97 76 ASN A C 1
ATOM 582 O O . ASN A 1 76 ? 15.271 18.632 -6.110 1.00 52.97 76 ASN A O 1
ATOM 586 N N . LYS A 1 77 ? 15.045 16.565 -5.274 1.00 57.38 77 LYS A N 1
ATOM 587 C CA . LYS A 1 77 ? 15.960 15.937 -6.230 1.00 57.38 77 LYS A CA 1
ATOM 588 C C . LYS A 1 77 ? 15.134 15.455 -7.415 1.00 57.38 77 LYS A C 1
ATOM 590 O O . LYS A 1 77 ? 14.148 14.753 -7.229 1.00 57.38 77 LYS A O 1
ATOM 595 N N . GLU A 1 78 ? 15.534 15.816 -8.635 1.00 56.06 78 GLU A N 1
ATOM 596 C CA . GLU A 1 78 ? 14.999 15.177 -9.843 1.00 56.06 78 GLU A CA 1
ATOM 597 C C . GLU A 1 78 ? 15.296 13.674 -9.757 1.00 56.06 78 GLU A C 1
ATOM 599 O O . GLU A 1 78 ? 16.403 13.241 -10.086 1.00 56.06 78 GLU A O 1
ATOM 604 N N . LYS A 1 79 ? 14.327 12.888 -9.274 1.00 62.03 79 LYS A N 1
ATOM 605 C CA . LYS A 1 79 ? 14.382 11.429 -9.308 1.00 62.03 79 LYS A CA 1
ATOM 606 C C . LYS A 1 79 ? 14.355 11.031 -10.767 1.00 62.03 79 LYS A C 1
ATOM 608 O O . LYS A 1 79 ? 13.393 11.312 -11.486 1.00 62.03 79 LYS A O 1
ATOM 613 N N . ARG A 1 80 ? 15.464 10.478 -11.245 1.00 60.50 80 ARG A N 1
ATOM 614 C CA . ARG A 1 80 ? 15.549 10.084 -12.639 1.00 60.50 80 ARG A CA 1
ATOM 615 C C . ARG A 1 80 ? 14.980 8.684 -12.794 1.00 60.50 80 ARG A C 1
ATOM 617 O O . ARG A 1 80 ? 15.086 7.847 -11.906 1.00 60.50 80 ARG A O 1
ATOM 624 N N . THR A 1 81 ? 14.408 8.406 -13.959 1.00 63.03 81 THR A N 1
ATOM 625 C CA . THR A 1 81 ? 13.843 7.087 -14.283 1.00 63.03 81 THR A CA 1
ATOM 626 C C . THR A 1 81 ? 14.880 5.954 -14.261 1.00 63.03 81 THR A C 1
ATOM 628 O O . THR A 1 81 ? 14.506 4.788 -14.285 1.00 63.03 81 THR A O 1
ATOM 631 N N . ASP A 1 82 ? 16.176 6.281 -14.266 1.00 65.12 82 ASP A N 1
ATOM 632 C CA . ASP A 1 82 ? 17.304 5.355 -14.132 1.00 65.12 82 ASP A CA 1
ATOM 633 C C . ASP A 1 82 ? 17.628 4.950 -12.682 1.00 65.12 82 ASP A C 1
ATOM 635 O O . ASP A 1 82 ? 18.405 4.016 -12.497 1.00 65.12 82 ASP A O 1
ATOM 639 N N . ASP A 1 83 ? 16.997 5.562 -11.673 1.00 73.62 83 ASP A N 1
ATOM 640 C CA . ASP A 1 83 ? 17.242 5.267 -10.250 1.00 73.62 83 ASP A CA 1
ATOM 641 C C . ASP A 1 83 ? 16.308 4.178 -9.666 1.00 73.62 83 ASP A C 1
ATOM 643 O O . ASP A 1 83 ? 16.302 3.943 -8.458 1.00 73.62 83 ASP A O 1
ATOM 647 N N . ILE A 1 84 ? 15.531 3.479 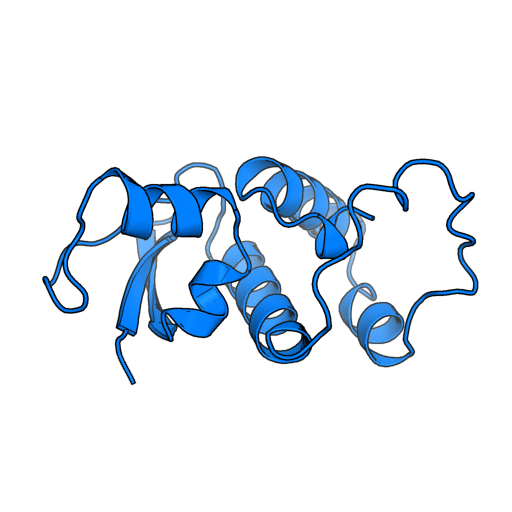-10.505 1.00 83.69 84 ILE A N 1
ATOM 648 C CA . ILE A 1 84 ? 14.642 2.385 -10.082 1.00 83.69 84 ILE A CA 1
ATOM 649 C C . ILE A 1 84 ? 15.404 1.060 -9.916 1.00 83.69 84 ILE A C 1
ATOM 651 O O . ILE A 1 84 ? 16.210 0.669 -10.769 1.00 83.69 84 ILE A O 1
ATOM 655 N N . SER A 1 85 ? 15.139 0.326 -8.831 1.00 88.38 85 SER A N 1
ATOM 656 C CA . SER A 1 85 ? 15.742 -0.993 -8.627 1.00 88.38 85 SER A CA 1
ATOM 657 C C . SER A 1 85 ? 15.256 -1.989 -9.691 1.00 88.38 85 SER A C 1
ATOM 659 O O . SER A 1 85 ? 14.158 -1.869 -10.237 1.00 88.38 85 SER A O 1
ATOM 661 N N . SER A 1 86 ? 16.044 -3.029 -9.988 1.00 91.81 86 SER A N 1
ATOM 662 C CA . SER A 1 86 ? 15.591 -4.070 -10.923 1.00 91.81 86 SER A CA 1
ATOM 663 C C . SER A 1 86 ? 14.340 -4.798 -10.420 1.00 91.81 86 SER A C 1
ATOM 665 O O . SER A 1 86 ? 13.538 -5.257 -11.226 1.00 91.81 86 SER A O 1
ATOM 667 N N . TRP A 1 87 ? 14.171 -4.894 -9.096 1.00 94.31 87 TRP A N 1
ATOM 668 C CA . TRP A 1 87 ? 12.986 -5.497 -8.495 1.00 94.31 87 TRP A CA 1
ATOM 669 C C . TRP A 1 87 ? 11.745 -4.635 -8.732 1.00 94.31 87 TRP A C 1
ATOM 671 O O . TRP A 1 87 ? 10.722 -5.163 -9.160 1.00 94.31 87 TRP A O 1
ATOM 681 N N . ASP A 1 88 ? 11.851 -3.318 -8.541 1.00 93.06 88 ASP A N 1
ATOM 682 C CA . ASP A 1 88 ? 10.750 -2.383 -8.794 1.00 93.06 88 ASP A CA 1
ATOM 683 C C . ASP A 1 88 ? 10.390 -2.321 -10.276 1.00 93.06 88 ASP A C 1
ATOM 685 O O . ASP A 1 88 ? 9.212 -2.338 -10.630 1.00 93.06 88 ASP A O 1
ATOM 689 N N . ALA A 1 89 ? 11.388 -2.342 -11.164 1.00 92.50 89 ALA A N 1
ATOM 690 C CA . ALA A 1 89 ? 11.153 -2.401 -12.604 1.00 92.50 89 ALA A CA 1
ATOM 691 C C . ALA A 1 89 ? 10.352 -3.655 -13.008 1.00 92.50 89 ALA A C 1
ATOM 693 O O . ALA A 1 89 ? 9.446 -3.575 -13.842 1.00 92.50 89 ALA A O 1
ATOM 694 N N . ASP A 1 90 ? 10.649 -4.808 -12.402 1.00 95.19 90 ASP A N 1
ATOM 695 C CA . ASP A 1 90 ? 9.897 -6.045 -12.621 1.00 95.19 90 ASP A CA 1
ATOM 696 C C . ASP A 1 90 ? 8.519 -6.020 -11.936 1.00 95.19 90 ASP A C 1
ATOM 698 O O . ASP A 1 90 ? 7.537 -6.503 -12.505 1.00 95.19 90 ASP A O 1
ATOM 702 N N . PHE A 1 91 ? 8.410 -5.428 -10.744 1.00 95.88 91 PHE A N 1
ATOM 703 C CA . PHE A 1 91 ? 7.153 -5.270 -10.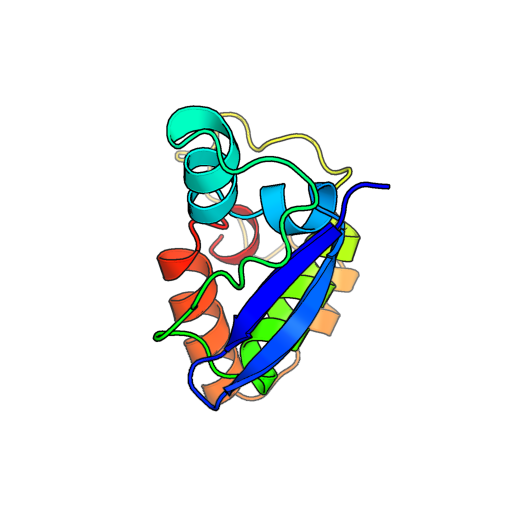009 1.00 95.88 91 PHE A CA 1
ATOM 704 C C . PHE A 1 91 ? 6.146 -4.383 -10.759 1.00 95.88 91 PHE A C 1
ATOM 706 O O . PHE A 1 91 ? 4.964 -4.738 -10.860 1.00 95.88 91 PHE A O 1
ATOM 713 N N . LEU A 1 92 ? 6.618 -3.272 -11.334 1.00 94.50 92 LEU A N 1
ATOM 714 C CA . LEU A 1 92 ? 5.829 -2.314 -12.116 1.00 94.50 92 LEU A CA 1
ATOM 715 C C . LEU A 1 92 ? 5.552 -2.782 -13.550 1.00 94.50 92 LEU A C 1
ATOM 717 O O . LEU A 1 92 ? 4.852 -2.101 -14.302 1.00 94.50 92 LEU A O 1
ATOM 721 N N . LYS A 1 93 ? 6.039 -3.965 -13.944 1.00 95.00 93 LYS A N 1
ATOM 722 C CA . LYS A 1 93 ? 5.758 -4.581 -15.245 1.00 95.00 93 LYS A CA 1
ATOM 723 C C . LYS A 1 93 ? 4.351 -5.187 -15.293 1.00 95.00 93 LYS A C 1
ATOM 725 O O . LYS A 1 93 ? 4.158 -6.396 -15.424 1.00 95.00 93 LYS A O 1
ATOM 730 N N . VAL A 1 94 ?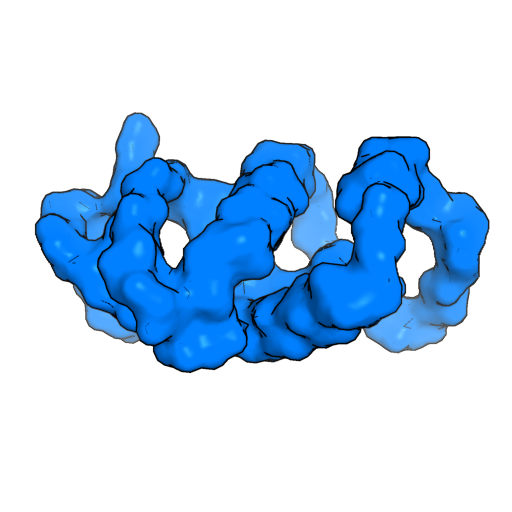 3.357 -4.318 -15.186 1.00 95.56 94 VAL A N 1
ATOM 731 C CA . VAL A 1 94 ? 1.921 -4.616 -15.211 1.00 95.56 94 VAL A CA 1
ATOM 732 C C . VAL A 1 94 ? 1.242 -3.865 -16.358 1.00 95.56 94 VAL A C 1
ATOM 734 O O . VAL A 1 94 ? 1.873 -3.077 -17.063 1.00 95.56 94 VAL A O 1
ATOM 737 N N . ASP A 1 95 ? -0.044 -4.119 -16.592 1.00 97.31 95 ASP A N 1
ATOM 738 C CA . ASP A 1 95 ? -0.819 -3.308 -17.529 1.00 97.31 95 ASP A CA 1
ATOM 739 C C . ASP A 1 95 ? -1.061 -1.888 -16.980 1.00 97.31 95 ASP A C 1
ATOM 741 O O . ASP A 1 95 ? -0.990 -1.635 -15.776 1.00 97.31 95 ASP A O 1
ATOM 745 N N . GLN A 1 96 ? -1.379 -0.953 -17.878 1.00 95.88 96 GLN A N 1
ATOM 746 C CA . GLN A 1 96 ? -1.572 0.459 -17.534 1.00 95.88 96 GLN A CA 1
ATOM 747 C C . GLN A 1 96 ? -2.690 0.683 -16.502 1.00 95.88 96 GLN A C 1
ATOM 749 O O . GLN A 1 96 ? -2.591 1.611 -15.702 1.00 95.88 96 GLN A O 1
ATOM 754 N N . GLY A 1 97 ? -3.740 -0.146 -16.515 1.00 97.31 97 GLY A N 1
ATOM 755 C CA . GLY A 1 97 ? -4.842 -0.046 -15.560 1.00 97.31 97 GLY A CA 1
ATOM 756 C C . GLY A 1 97 ? -4.365 -0.367 -14.150 1.00 97.31 97 GLY A C 1
ATOM 757 O O . GLY A 1 97 ? -4.508 0.461 -13.254 1.00 97.31 97 GLY A O 1
ATOM 758 N N . THR A 1 98 ? -3.696 -1.510 -13.987 1.00 97.00 98 THR A N 1
ATOM 759 C CA . THR A 1 98 ? -3.080 -1.902 -12.710 1.00 97.00 98 THR A CA 1
ATOM 760 C C . THR A 1 98 ? -2.071 -0.861 -12.221 1.00 97.00 98 THR A C 1
ATOM 762 O O . THR A 1 98 ? -2.047 -0.546 -11.034 1.00 97.00 98 THR A O 1
ATOM 765 N N . LEU A 1 99 ? -1.249 -0.297 -13.114 1.00 96.38 99 LEU A N 1
ATOM 766 C CA . LEU A 1 99 ? -0.287 0.744 -12.743 1.00 96.38 99 LEU A CA 1
ATOM 767 C C . LEU A 1 99 ? -0.984 2.006 -12.212 1.00 96.38 99 LEU A C 1
ATOM 769 O O . LEU A 1 99 ? -0.577 2.554 -11.193 1.00 96.38 99 LEU A O 1
ATOM 773 N N . PHE A 1 100 ? -2.055 2.452 -12.870 1.00 96.56 100 PHE A N 1
ATOM 774 C CA . PHE A 1 100 ? -2.820 3.613 -12.420 1.00 96.56 100 PHE A CA 1
ATOM 775 C C . PHE A 1 100 ? -3.492 3.367 -11.063 1.00 96.56 100 PHE A C 1
ATOM 777 O O . PHE A 1 100 ? -3.471 4.237 -10.195 1.00 96.56 100 PHE A O 1
ATOM 784 N N . GLU A 1 101 ? -4.042 2.171 -10.845 1.00 97.62 101 GLU A N 1
ATOM 785 C CA . GLU A 1 101 ? -4.612 1.807 -9.548 1.00 97.62 101 GLU A CA 1
ATOM 786 C C . GLU A 1 101 ? -3.550 1.715 -8.441 1.00 97.62 101 GLU A C 1
ATOM 788 O O . GLU A 1 101 ? -3.824 2.126 -7.314 1.00 97.62 101 GLU A O 1
ATOM 793 N N . LEU A 1 102 ? -2.332 1.247 -8.747 1.00 97.56 102 LEU A N 1
ATOM 794 C CA . LEU A 1 102 ? -1.208 1.266 -7.802 1.00 97.56 102 LEU A CA 1
ATOM 795 C C . LEU A 1 102 ? -0.843 2.692 -7.380 1.00 97.56 102 LEU A C 1
ATOM 797 O O . LEU A 1 102 ? -0.671 2.930 -6.189 1.00 97.56 102 LEU A O 1
ATOM 801 N N . ILE A 1 103 ? -0.801 3.641 -8.320 1.00 96.12 103 ILE A N 1
ATOM 802 C CA . ILE A 1 103 ? -0.551 5.064 -8.029 1.00 96.12 103 ILE A CA 1
ATOM 803 C C . ILE A 1 103 ? -1.640 5.625 -7.102 1.00 96.12 103 ILE A C 1
ATOM 805 O O . ILE A 1 103 ? -1.340 6.270 -6.096 1.00 96.12 103 ILE A O 1
ATOM 809 N N . LEU A 1 104 ? -2.916 5.353 -7.403 1.00 96.62 104 LEU A N 1
ATOM 810 C CA . LEU A 1 104 ? -4.033 5.802 -6.565 1.00 96.62 104 LEU A CA 1
ATOM 811 C C . LEU A 1 104 ? -3.984 5.190 -5.160 1.00 96.62 104 LEU A C 1
ATOM 813 O O . LEU A 1 104 ? -4.217 5.897 -4.178 1.00 96.62 104 LEU A O 1
ATOM 817 N N . ALA A 1 105 ? -3.666 3.898 -5.057 1.00 97.50 105 ALA A N 1
ATOM 818 C CA . ALA A 1 105 ? -3.543 3.202 -3.783 1.00 97.50 105 ALA A CA 1
ATOM 819 C C . ALA A 1 105 ? -2.351 3.713 -2.963 1.00 97.50 105 ALA A C 1
ATOM 821 O O . ALA A 1 105 ? -2.506 3.942 -1.767 1.00 97.50 105 ALA A O 1
ATOM 822 N N . ALA A 1 106 ? -1.196 3.945 -3.594 1.00 96.31 106 ALA A N 1
ATOM 823 C CA . ALA A 1 106 ? -0.009 4.495 -2.943 1.00 96.31 106 ALA A CA 1
ATOM 824 C C . ALA A 1 106 ? -0.282 5.884 -2.358 1.00 96.31 106 ALA A C 1
ATOM 826 O O . ALA A 1 106 ? 0.032 6.135 -1.199 1.00 96.31 106 ALA A O 1
ATOM 827 N N . ASN A 1 107 ? -0.952 6.753 -3.119 1.00 95.69 107 ASN A N 1
ATOM 828 C CA . ASN A 1 107 ? -1.368 8.065 -2.634 1.00 95.69 107 ASN A CA 1
ATOM 829 C C . ASN A 1 107 ? -2.398 7.966 -1.494 1.00 95.69 107 ASN A C 1
ATOM 831 O O . ASN A 1 107 ? -2.286 8.671 -0.498 1.00 95.69 107 ASN A O 1
ATOM 835 N N . TYR A 1 108 ? -3.403 7.093 -1.618 1.00 96.06 108 TYR A N 1
ATOM 836 C CA . TYR A 1 108 ? -4.426 6.912 -0.581 1.00 96.06 108 TYR A CA 1
ATOM 837 C C . TYR A 1 108 ? -3.853 6.367 0.736 1.00 96.06 108 TYR A C 1
ATOM 839 O O . TYR A 1 108 ? -4.285 6.786 1.805 1.00 96.06 108 TYR A O 1
ATOM 847 N N . LEU A 1 109 ? -2.900 5.438 0.657 1.00 95.94 109 LEU A N 1
ATOM 848 C CA . LEU A 1 109 ? -2.259 4.815 1.815 1.00 95.94 109 LEU A CA 1
ATOM 849 C C . LEU A 1 109 ? -1.042 5.603 2.317 1.00 95.94 109 LEU A C 1
ATOM 851 O O . LEU A 1 109 ? -0.436 5.194 3.307 1.00 95.94 109 LEU A O 1
ATOM 855 N N . ASP A 1 110 ? -0.689 6.716 1.675 1.00 94.75 110 ASP A N 1
ATOM 856 C CA . ASP A 1 110 ? 0.508 7.506 1.974 1.00 94.75 110 ASP A CA 1
ATOM 857 C C . ASP A 1 110 ? 1.791 6.647 1.972 1.00 94.75 110 ASP A C 1
ATOM 859 O O . ASP A 1 110 ? 2.505 6.530 2.968 1.00 94.75 110 ASP A O 1
ATOM 863 N N . ILE A 1 111 ? 2.045 5.963 0.849 1.00 93.38 111 ILE A N 1
ATOM 864 C CA . ILE A 1 111 ? 3.246 5.146 0.612 1.00 93.38 111 ILE A CA 1
ATOM 865 C C . ILE A 1 111 ? 4.139 5.884 -0.389 1.00 93.38 111 ILE A C 1
ATOM 867 O O . ILE A 1 111 ? 4.102 5.607 -1.589 1.00 93.38 111 ILE A O 1
ATOM 871 N N . LYS A 1 112 ? 4.945 6.833 0.106 1.00 87.94 112 LYS A N 1
ATOM 872 C CA . LYS A 1 112 ? 5.790 7.704 -0.736 1.00 87.94 112 LYS A CA 1
ATOM 873 C C . LYS A 1 112 ? 6.679 6.922 -1.709 1.00 87.94 112 LYS A C 1
ATOM 875 O 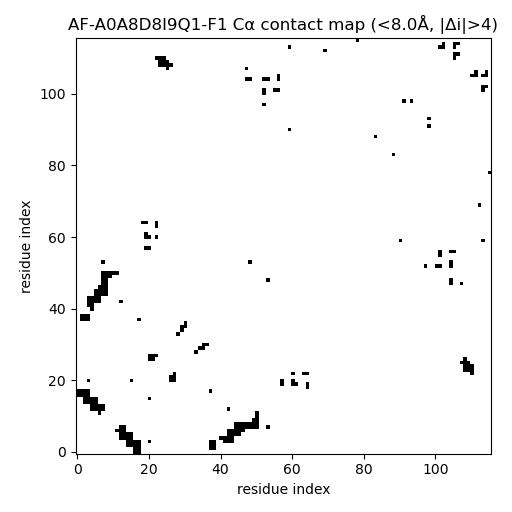O . LYS A 1 112 ? 6.655 7.196 -2.898 1.00 87.94 112 LYS A O 1
ATOM 880 N N . GLY A 1 113 ? 7.379 5.889 -1.231 1.00 87.75 113 GLY A N 1
ATOM 881 C CA . GLY A 1 113 ? 8.310 5.116 -2.066 1.00 87.75 113 GLY A CA 1
ATOM 882 C C . GLY A 1 113 ? 7.662 4.320 -3.206 1.00 87.75 113 GLY A C 1
ATOM 883 O O . GLY A 1 113 ? 8.360 3.957 -4.141 1.00 87.75 113 GLY A O 1
ATOM 884 N N . LEU A 1 114 ? 6.351 4.057 -3.144 1.00 90.44 114 LEU A N 1
ATOM 885 C CA . LEU A 1 114 ? 5.602 3.429 -4.241 1.00 90.44 114 LEU A CA 1
ATOM 886 C C . LEU A 1 114 ? 4.999 4.471 -5.200 1.00 90.44 114 LEU A C 1
ATOM 888 O O . LEU A 1 114 ? 4.632 4.134 -6.324 1.00 90.44 114 LEU A O 1
ATOM 892 N N . LEU A 1 115 ? 4.822 5.707 -4.730 1.00 89.69 115 LEU A N 1
ATOM 893 C CA . LEU A 1 115 ? 4.274 6.809 -5.516 1.00 89.69 115 LEU A CA 1
ATOM 894 C C . LEU A 1 115 ? 5.348 7.517 -6.357 1.00 89.69 115 LEU A C 1
ATOM 896 O O . LEU A 1 115 ? 5.022 8.021 -7.432 1.00 89.69 115 LEU A O 1
ATOM 900 N N . ASP A 1 116 ? 6.576 7.568 -5.838 1.00 82.44 116 ASP A N 1
ATOM 901 C CA . ASP A 1 116 ? 7.767 8.135 -6.485 1.00 82.44 116 ASP A CA 1
ATOM 902 C C . ASP A 1 116 ? 8.255 7.305 -7.684 1.00 82.44 116 ASP A C 1
ATOM 904 O O . ASP A 1 116 ? 8.673 7.934 -8.686 1.00 82.44 116 ASP A O 1
#

pLDDT: mean 86.37, std 13.85, range [52.97, 98.44]

Secondary structure (DSSP, 8-state):
--EEEEEETTS-EEEEEHHHHTTSHHHHHHHHHS---TT---EEEETT--HHHHHHHHHHHHHHTTSPPPPGGGGGS---GGG--HHHHHHT-S-HHHHHHHHHHHHHHT-HHHH-